Protein AF-A0A6B3F1Z5-F1 (afdb_monomer)

Foldseek 3Di:
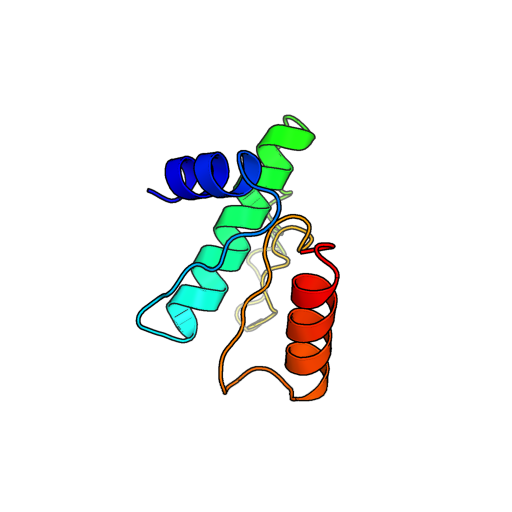DLVVVLVVLVVDLHDDDDDDDQVVLVVSQLSSLQVVCCVVPVDGDPQPCPDPPPPPDPDPRPGHDSQRDDGDDPVDDPVSNVVVVVCRVVSVD

Mean predicted aligned error: 7.27 Å

Secondary structure (DSSP, 8-state):
-HHHHHHHHHTSS------S-HHHHHHHHHHHHHHHHHHHHSS--------TT-TT--PPP-PPPSSS----STTS-HHHHHHHHHHHHHT--

Sequence (93 aa):
VEERITDLVQAHRSTIVFVNSRRLAERLCNRLNEIAYERATGEPLPEDHGPAQLMGGSGPAKGAPPVLARAHHGSVSKEQRAQVEEDLKAGRL

Solvent-accessible surface area (backbone atoms only — not comparable to full-atom values): 5906 Å² total; per-residue (Å²): 113,63,69,62,50,45,53,54,42,72,74,42,81,57,75,87,83,88,68,97,43,68,71,53,35,50,52,48,26,40,51,44,9,38,54,50,46,26,70,74,70,75,43,74,76,78,76,85,72,66,69,97,79,62,92,79,70,88,63,81,78,82,58,49,68,72,80,74,40,78,67,83,54,93,91,53,55,70,68,60,47,50,50,53,55,49,33,43,73,72,54,79,59

Structure (mmCIF, N/CA/C/O backbone):
data_AF-A0A6B3F1Z5-F1
#
_entry.id   AF-A0A6B3F1Z5-F1
#
loop_
_atom_site.group_PDB
_atom_site.id
_atom_site.type_symbol
_atom_site.label_atom_id
_atom_site.label_alt_id
_atom_site.label_comp_id
_atom_site.label_asym_id
_atom_site.label_entity_id
_atom_site.label_seq_id
_atom_site.pdbx_PDB_ins_code
_atom_site.Cartn_x
_atom_site.Cartn_y
_atom_site.Cartn_z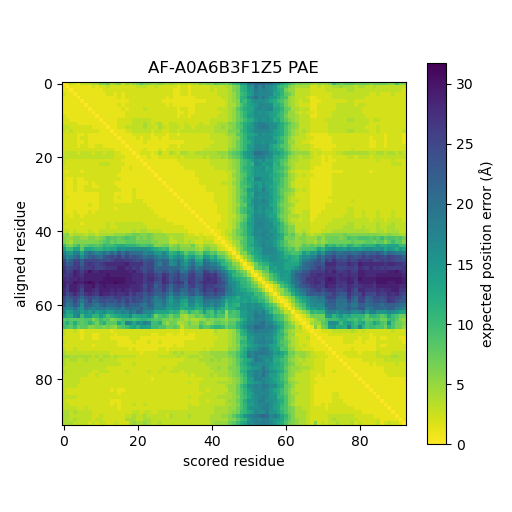
_atom_site.occupancy
_atom_site.B_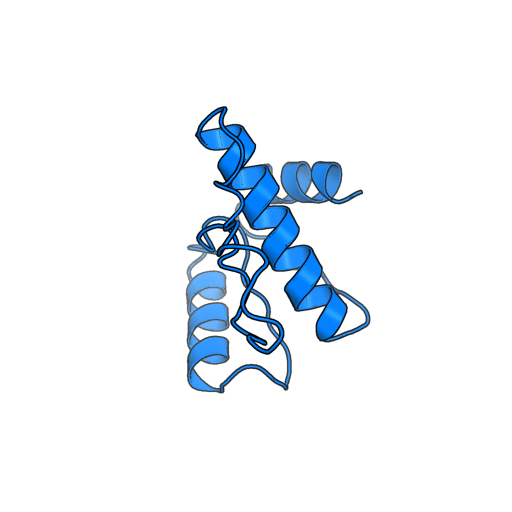iso_or_equiv
_atom_site.auth_seq_id
_atom_site.auth_comp_id
_atom_site.auth_asym_id
_atom_site.auth_atom_id
_atom_site.pdbx_PDB_model_num
ATOM 1 N N . VAL A 1 1 ? -1.866 14.448 5.359 1.00 90.31 1 VAL A N 1
ATOM 2 C CA . VAL A 1 1 ? -2.595 14.090 4.106 1.00 90.31 1 VAL A CA 1
ATOM 3 C C . VAL A 1 1 ? -2.8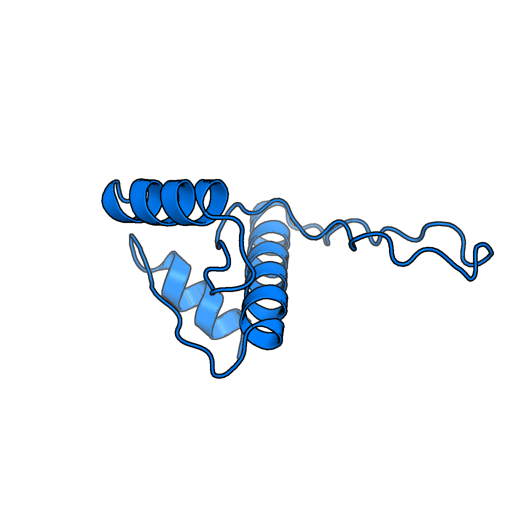65 12.592 4.068 1.00 90.31 1 VAL A C 1
ATOM 5 O O . VAL A 1 1 ? -3.950 12.172 3.697 1.00 90.31 1 VAL A O 1
ATOM 8 N N . GLU A 1 2 ? -1.890 11.810 4.507 1.00 95.12 2 GLU A N 1
ATOM 9 C CA . GLU A 1 2 ? -1.871 10.360 4.640 1.00 95.12 2 GLU A CA 1
ATOM 10 C C . GLU A 1 2 ? -3.071 9.827 5.424 1.00 95.12 2 GLU A C 1
ATOM 12 O O . GLU A 1 2 ? -3.745 8.949 4.912 1.00 95.12 2 GLU A O 1
ATOM 17 N N . GLU A 1 3 ? -3.426 10.414 6.574 1.00 95.75 3 GLU A N 1
ATOM 18 C CA . GLU A 1 3 ? -4.624 9.997 7.327 1.00 95.75 3 GLU A CA 1
ATOM 19 C C . GLU A 1 3 ? -5.910 10.097 6.506 1.00 95.75 3 GLU A C 1
ATOM 21 O O . GLU A 1 3 ? -6.700 9.159 6.470 1.00 95.75 3 GLU A O 1
ATOM 26 N N . ARG A 1 4 ? -6.086 11.200 5.769 1.00 97.50 4 ARG A N 1
ATOM 27 C CA . ARG A 1 4 ? -7.246 11.377 4.894 1.00 97.50 4 ARG A CA 1
ATOM 28 C C . ARG A 1 4 ? -7.251 10.363 3.750 1.00 97.50 4 ARG A C 1
ATOM 30 O O . ARG A 1 4 ? -8.320 9.924 3.339 1.00 97.50 4 ARG A O 1
ATOM 37 N N . ILE A 1 5 ? -6.078 10.002 3.223 1.00 97.31 5 ILE A N 1
ATOM 38 C CA . ILE A 1 5 ? -5.954 8.936 2.222 1.00 97.31 5 ILE A CA 1
ATOM 39 C C . ILE A 1 5 ? -6.344 7.595 2.850 1.00 97.31 5 ILE A C 1
ATOM 41 O O . ILE A 1 5 ? -7.144 6.886 2.252 1.00 97.31 5 ILE A O 1
ATOM 45 N N . THR A 1 6 ? -5.859 7.273 4.053 1.00 97.25 6 THR A N 1
ATOM 46 C CA . THR A 1 6 ? -6.236 6.055 4.785 1.00 97.25 6 THR A CA 1
ATOM 47 C C . THR A 1 6 ? -7.749 5.970 4.977 1.00 97.25 6 THR A C 1
ATOM 49 O O . THR A 1 6 ? -8.334 4.936 4.668 1.00 97.25 6 THR A O 1
ATOM 52 N N . ASP A 1 7 ? -8.397 7.062 5.396 1.00 97.31 7 ASP A N 1
ATOM 53 C CA . ASP A 1 7 ? -9.856 7.112 5.558 1.00 97.31 7 ASP A CA 1
ATOM 54 C C . ASP A 1 7 ? -10.582 6.812 4.241 1.00 97.31 7 ASP A C 1
ATOM 56 O O . ASP A 1 7 ? -11.533 6.033 4.205 1.00 97.31 7 ASP A O 1
ATOM 60 N N . LEU A 1 8 ? -10.131 7.425 3.140 1.00 97.88 8 LEU A N 1
ATOM 61 C CA . LEU A 1 8 ? -10.719 7.208 1.820 1.00 97.88 8 LEU A CA 1
ATOM 62 C C . LEU A 1 8 ? -10.514 5.770 1.344 1.00 97.88 8 LEU A C 1
ATOM 64 O O . LEU A 1 8 ? -11.451 5.189 0.810 1.00 97.88 8 LEU A O 1
ATOM 68 N N . VAL A 1 9 ? -9.333 5.186 1.554 1.00 96.81 9 VAL A N 1
ATOM 69 C CA . VAL A 1 9 ? -9.063 3.786 1.201 1.00 96.81 9 VAL A CA 1
ATOM 70 C C . VAL A 1 9 ? -9.988 2.858 1.991 1.00 96.81 9 VAL A C 1
ATOM 72 O O . VAL A 1 9 ? -10.642 2.019 1.386 1.00 96.81 9 VAL A O 1
ATOM 75 N N . GLN A 1 10 ? -10.115 3.051 3.308 1.00 95.69 10 GLN A N 1
ATOM 76 C CA . GLN A 1 10 ? -10.961 2.221 4.179 1.00 95.69 10 GLN A CA 1
ATOM 77 C C . GLN A 1 10 ? -12.464 2.355 3.886 1.00 95.69 10 GLN A C 1
ATOM 79 O O . GLN A 1 10 ? -13.231 1.435 4.162 1.00 95.69 10 GLN A O 1
ATOM 84 N N . ALA A 1 11 ? -12.897 3.481 3.315 1.00 97.38 11 ALA A N 1
ATOM 85 C CA . ALA A 1 11 ? -14.285 3.699 2.912 1.00 97.38 11 ALA A CA 1
ATOM 86 C C . ALA A 1 11 ? -14.670 2.998 1.592 1.00 97.38 11 ALA A C 1
ATOM 88 O O . ALA A 1 11 ? -15.849 2.980 1.236 1.00 97.38 11 ALA A O 1
ATOM 89 N N . HIS A 1 12 ? -13.707 2.435 0.856 1.00 96.62 12 HIS A N 1
ATOM 90 C CA . HIS A 1 12 ? -13.935 1.783 -0.434 1.00 96.62 12 HIS A CA 1
ATOM 91 C C . HIS A 1 12 ? -13.406 0.346 -0.429 1.00 96.62 12 HIS A C 1
ATOM 93 O O . HIS A 1 12 ? -12.541 -0.020 0.356 1.00 96.62 12 HIS A O 1
ATOM 99 N N . ARG A 1 13 ? -13.921 -0.488 -1.340 1.00 94.31 13 ARG A N 1
ATOM 100 C CA . ARG A 1 13 ? -13.482 -1.889 -1.465 1.00 94.31 13 ARG A CA 1
ATOM 101 C C . ARG A 1 13 ? -12.022 -2.011 -1.917 1.00 94.31 13 ARG A C 1
ATOM 103 O O . ARG A 1 13 ? -11.305 -2.847 -1.391 1.00 94.31 13 ARG A O 1
ATOM 110 N N . SER A 1 14 ? -11.636 -1.209 -2.906 1.00 95.62 14 SER A N 1
ATOM 111 C CA . SER A 1 14 ? -10.291 -1.161 -3.485 1.00 95.62 14 SER A CA 1
ATOM 112 C C . SER A 1 14 ? -10.025 0.267 -3.960 1.00 95.62 14 SER A C 1
ATOM 114 O O . SER A 1 14 ? -10.936 0.926 -4.468 1.00 95.62 14 SER A O 1
ATOM 116 N N . THR A 1 15 ? -8.790 0.750 -3.818 1.00 97.00 15 THR A N 1
ATOM 117 C CA . THR A 1 15 ? -8.399 2.122 -4.188 1.00 97.00 15 THR A CA 1
ATOM 118 C C . THR A 1 15 ? -7.023 2.128 -4.853 1.00 97.00 15 THR A C 1
ATOM 120 O O . THR A 1 15 ? -6.085 1.525 -4.342 1.00 97.00 15 THR A O 1
ATOM 123 N N . ILE A 1 16 ? -6.871 2.850 -5.970 1.00 97.44 16 ILE A N 1
ATOM 124 C CA . ILE A 1 16 ? -5.574 3.057 -6.636 1.00 97.44 16 ILE A CA 1
ATOM 125 C C . ILE A 1 16 ? -5.097 4.481 -6.349 1.00 97.44 16 ILE A C 1
ATOM 127 O O . ILE A 1 16 ? -5.735 5.449 -6.760 1.00 97.44 16 ILE A O 1
ATOM 131 N N . VAL A 1 17 ? -3.955 4.612 -5.671 1.00 97.56 17 VAL A N 1
ATOM 132 C CA . VAL A 1 17 ? -3.333 5.909 -5.371 1.00 97.56 17 VAL A CA 1
ATOM 133 C C . VAL A 1 17 ? -2.154 6.138 -6.314 1.00 97.56 17 VAL A C 1
ATOM 135 O O . VAL A 1 17 ? -1.140 5.446 -6.236 1.00 97.56 17 VAL A O 1
ATOM 138 N N . PHE A 1 18 ? -2.267 7.127 -7.202 1.00 98.12 18 PHE A N 1
ATOM 139 C CA . PHE A 1 18 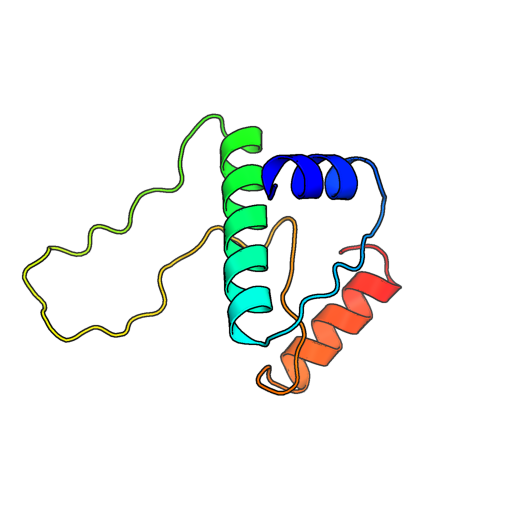? -1.172 7.515 -8.091 1.00 98.12 18 PHE A CA 1
ATOM 140 C C . PHE A 1 18 ? -0.210 8.487 -7.404 1.00 98.12 18 PHE A C 1
ATOM 142 O O . PHE A 1 18 ? -0.622 9.449 -6.759 1.00 98.12 18 PHE A O 1
ATOM 149 N N . VAL A 1 19 ? 1.090 8.259 -7.591 1.00 97.38 19 VAL A N 1
ATOM 150 C CA . VAL A 1 19 ? 2.173 9.092 -7.055 1.00 97.38 19 VAL A CA 1
ATOM 151 C C . VAL A 1 19 ? 3.212 9.387 -8.135 1.00 97.38 19 VAL A C 1
ATOM 153 O O . VAL A 1 19 ? 3.336 8.659 -9.117 1.00 97.38 19 VAL A O 1
ATOM 156 N N . ASN A 1 20 ? 3.990 10.453 -7.954 1.00 97.00 20 ASN A N 1
ATOM 157 C CA . ASN A 1 20 ? 4.923 10.955 -8.969 1.00 97.00 20 ASN A CA 1
ATOM 158 C C . ASN A 1 20 ? 6.292 10.249 -9.000 1.00 97.00 20 ASN A C 1
ATOM 160 O O . ASN A 1 20 ? 7.115 10.546 -9.865 1.00 97.00 20 ASN A O 1
ATOM 164 N N . SER A 1 21 ? 6.588 9.361 -8.048 1.00 97.19 21 SER A N 1
ATOM 165 C CA . SER A 1 21 ? 7.890 8.698 -7.972 1.00 97.19 21 SER A CA 1
ATOM 166 C C . SER A 1 21 ? 7.825 7.351 -7.262 1.00 97.19 21 SER A C 1
ATOM 168 O O . SER A 1 21 ? 6.982 7.116 -6.398 1.00 97.19 21 SER A O 1
ATOM 170 N N . ARG A 1 22 ? 8.790 6.482 -7.588 1.00 97.06 22 ARG A N 1
ATOM 171 C CA . ARG A 1 22 ? 8.933 5.149 -6.978 1.00 97.06 22 ARG A CA 1
ATOM 172 C C . ARG A 1 22 ? 9.161 5.247 -5.467 1.00 97.06 22 ARG A C 1
ATOM 174 O O . ARG A 1 22 ? 8.486 4.590 -4.691 1.00 97.06 22 ARG A O 1
ATOM 181 N N . ARG A 1 23 ? 10.046 6.160 -5.047 1.00 94.88 23 ARG A N 1
ATOM 182 C CA . ARG A 1 23 ? 10.343 6.413 -3.626 1.00 94.88 23 ARG A CA 1
ATOM 183 C C . ARG A 1 23 ? 9.118 6.897 -2.850 1.00 94.88 23 ARG A C 1
ATOM 185 O O . ARG A 1 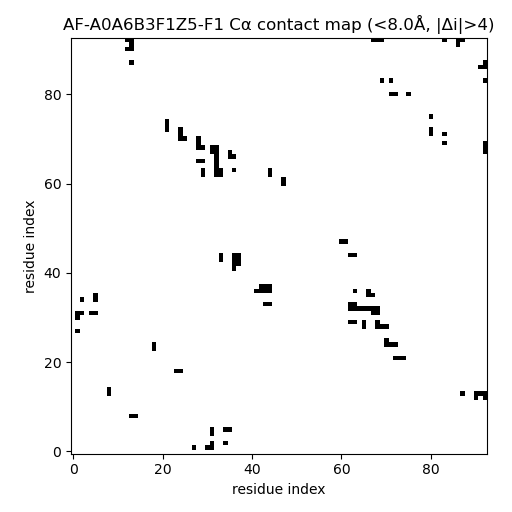23 ? 8.977 6.548 -1.683 1.00 94.88 23 ARG A O 1
ATOM 192 N N . LEU A 1 24 ? 8.259 7.711 -3.471 1.00 95.75 24 LEU A N 1
ATOM 193 C CA . LEU A 1 24 ? 7.024 8.158 -2.832 1.00 95.75 24 LEU A CA 1
ATOM 194 C C . LEU A 1 24 ? 6.007 7.018 -2.711 1.00 95.75 24 LEU A C 1
ATOM 196 O O . LEU A 1 24 ? 5.332 6.956 -1.693 1.00 95.75 24 LEU A O 1
ATOM 200 N N . ALA A 1 25 ? 5.936 6.108 -3.689 1.00 96.31 25 ALA A N 1
ATOM 201 C CA . ALA A 1 25 ? 5.050 4.943 -3.618 1.00 96.31 25 ALA A CA 1
ATOM 202 C C . ALA A 1 25 ? 5.381 4.062 -2.410 1.00 96.31 25 ALA A C 1
ATOM 204 O O . ALA A 1 25 ? 4.495 3.761 -1.621 1.00 96.31 25 ALA A O 1
ATOM 205 N N . GLU A 1 26 ? 6.659 3.728 -2.229 1.00 94.75 26 GLU A N 1
ATOM 206 C CA . GLU A 1 26 ? 7.132 2.926 -1.093 1.00 94.75 26 GLU A CA 1
ATOM 207 C C . GLU A 1 26 ? 6.871 3.634 0.243 1.00 94.75 26 GLU A C 1
ATOM 209 O O . GLU A 1 26 ? 6.266 3.071 1.152 1.00 94.75 26 GLU A O 1
ATOM 214 N N . ARG A 1 27 ? 7.257 4.915 0.352 1.00 94.75 27 ARG A N 1
ATOM 215 C CA . ARG A 1 27 ? 7.047 5.701 1.577 1.00 94.75 27 ARG A CA 1
ATOM 216 C C . ARG A 1 27 ? 5.573 5.836 1.948 1.00 94.75 27 ARG A C 1
ATOM 218 O O . ARG A 1 27 ? 5.232 5.669 3.113 1.00 94.75 27 ARG A O 1
ATOM 225 N N . LEU A 1 28 ? 4.720 6.172 0.981 1.00 95.56 28 LEU A N 1
ATOM 226 C CA . LEU A 1 28 ? 3.289 6.324 1.222 1.00 95.56 28 LEU A CA 1
ATOM 227 C C . LEU A 1 28 ? 2.664 4.973 1.571 1.00 95.56 28 LEU A C 1
ATOM 229 O O . LEU A 1 28 ? 1.919 4.904 2.536 1.00 95.56 28 LEU A O 1
ATOM 233 N N . CYS A 1 29 ? 3.010 3.901 0.852 1.00 95.19 29 CYS A N 1
ATOM 234 C CA . CYS A 1 29 ? 2.554 2.544 1.154 1.00 95.19 29 CYS A CA 1
ATOM 235 C C . CYS A 1 29 ? 2.872 2.151 2.603 1.00 95.19 29 CYS A C 1
ATOM 237 O O . CYS A 1 29 ? 1.971 1.749 3.338 1.00 95.19 29 CYS A O 1
ATOM 239 N N . ASN A 1 30 ? 4.122 2.334 3.040 1.00 93.06 30 ASN A N 1
ATOM 240 C CA . ASN A 1 30 ? 4.520 2.051 4.419 1.00 93.06 30 ASN A CA 1
ATOM 241 C C . ASN A 1 30 ? 3.730 2.903 5.413 1.00 93.06 30 ASN A C 1
ATOM 243 O O . ASN A 1 30 ? 3.155 2.357 6.349 1.00 93.06 30 ASN A O 1
ATOM 247 N N . ARG A 1 31 ? 3.600 4.210 5.155 1.00 94.44 31 ARG A N 1
ATOM 248 C CA . ARG A 1 31 ? 2.865 5.114 6.045 1.00 94.44 31 ARG A CA 1
ATOM 249 C C . ARG A 1 31 ? 1.377 4.771 6.160 1.00 94.44 31 ARG A C 1
ATOM 251 O O . ARG A 1 31 ? 0.811 4.875 7.242 1.00 94.44 31 ARG A O 1
ATOM 258 N N . LEU A 1 32 ? 0.731 4.361 5.068 1.00 95.62 32 LEU A N 1
ATOM 259 C CA . LEU A 1 32 ? -0.669 3.926 5.098 1.00 95.62 32 LEU A CA 1
ATOM 260 C C . LEU A 1 32 ? -0.834 2.648 5.928 1.00 95.62 32 LEU A C 1
ATOM 262 O O . LEU A 1 32 ? -1.769 2.559 6.719 1.00 95.62 32 LEU A O 1
ATOM 266 N N . ASN A 1 33 ? 0.085 1.689 5.785 1.00 94.81 33 ASN A N 1
ATOM 267 C CA . ASN A 1 33 ? 0.081 0.463 6.583 1.00 94.81 33 ASN A CA 1
ATOM 268 C C . ASN A 1 33 ? 0.379 0.735 8.068 1.00 94.81 33 ASN A C 1
ATOM 270 O O . ASN A 1 33 ? -0.244 0.112 8.921 1.00 94.81 33 ASN A O 1
ATOM 274 N N . GLU A 1 34 ? 1.262 1.689 8.381 1.00 92.88 34 GLU A N 1
ATOM 275 C CA . GLU A 1 34 ? 1.522 2.153 9.753 1.00 92.88 34 GLU A CA 1
ATOM 276 C C . GLU A 1 34 ? 0.258 2.710 10.408 1.00 92.88 34 GLU A C 1
ATOM 278 O O . GLU A 1 34 ? -0.169 2.213 11.446 1.00 92.88 34 GLU A O 1
ATOM 283 N N . ILE A 1 35 ? -0.396 3.675 9.754 1.00 93.69 35 ILE A N 1
ATOM 284 C CA . ILE A 1 35 ? -1.637 4.280 10.257 1.00 93.69 35 ILE A CA 1
ATOM 285 C C . ILE A 1 35 ? -2.733 3.214 10.409 1.00 93.69 35 ILE A C 1
ATOM 287 O O . ILE A 1 35 ? -3.498 3.234 11.372 1.00 93.69 35 ILE A O 1
ATOM 291 N N . ALA A 1 36 ? -2.834 2.277 9.461 1.00 93.38 36 ALA A N 1
ATOM 292 C CA . ALA A 1 36 ? -3.810 1.193 9.530 1.00 93.38 36 ALA A CA 1
ATOM 293 C C . ALA A 1 36 ? -3.555 0.262 10.721 1.00 93.38 36 ALA A C 1
ATOM 295 O O . ALA A 1 36 ? -4.504 -0.116 11.406 1.00 93.38 36 ALA A O 1
ATOM 296 N N . TYR A 1 37 ? -2.289 -0.080 10.970 1.00 91.88 37 TYR A N 1
ATOM 297 C CA . TYR A 1 37 ? -1.881 -0.886 12.114 1.00 91.88 37 TYR A CA 1
ATOM 298 C C . TYR A 1 37 ? -2.216 -0.176 13.425 1.00 91.88 37 TYR A C 1
ATOM 300 O O . TYR A 1 37 ? -2.953 -0.734 14.230 1.00 91.88 37 TYR A O 1
ATOM 308 N N . GLU A 1 38 ? -1.769 1.072 13.585 1.00 92.50 38 GLU A N 1
ATOM 309 C CA . GLU A 1 38 ? -2.016 1.904 14.771 1.00 92.50 38 GLU A CA 1
ATOM 310 C C . GLU A 1 38 ? -3.503 1.989 15.117 1.00 92.50 38 GLU A C 1
ATOM 312 O O . GLU A 1 38 ? -3.902 1.818 16.267 1.00 92.50 38 GLU A O 1
ATOM 317 N N . ARG A 1 39 ? -4.352 2.199 14.107 1.00 92.94 39 ARG A N 1
ATOM 318 C CA . ARG A 1 39 ? -5.808 2.260 14.290 1.00 92.94 39 ARG A CA 1
ATOM 319 C C . ARG A 1 39 ? -6.421 0.910 14.658 1.00 92.94 39 ARG A C 1
ATOM 321 O O . ARG A 1 39 ? -7.414 0.883 15.378 1.00 92.94 39 ARG A O 1
ATOM 328 N N . ALA A 1 40 ? -5.883 -0.192 14.136 1.00 91.69 40 ALA A N 1
ATOM 329 C CA . ALA A 1 40 ? -6.414 -1.532 14.374 1.00 91.69 40 ALA A CA 1
ATOM 330 C C . ALA A 1 40 ? -6.007 -2.099 15.742 1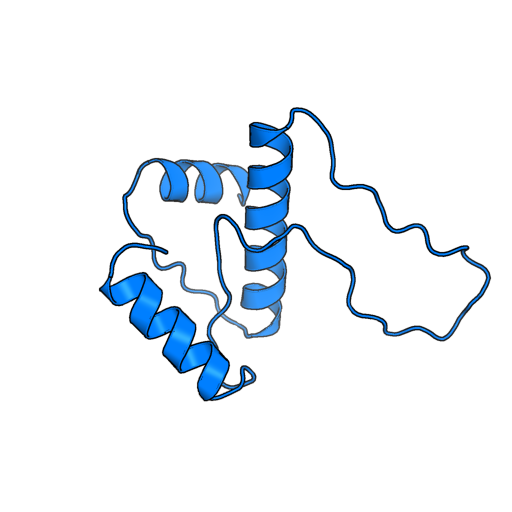.00 91.69 40 ALA A C 1
ATOM 332 O O . ALA A 1 40 ? -6.782 -2.835 16.349 1.00 91.69 40 ALA A O 1
ATOM 333 N N . THR A 1 41 ? -4.803 -1.778 16.218 1.00 90.62 41 THR A N 1
ATOM 334 C CA . THR A 1 41 ? -4.245 -2.310 17.471 1.00 90.62 41 THR A CA 1
ATOM 335 C C . THR A 1 41 ? -4.369 -1.338 18.641 1.00 90.62 41 THR A C 1
ATOM 337 O O . THR A 1 41 ? -4.339 -1.777 19.787 1.00 90.62 41 THR A O 1
ATOM 340 N N . GLY A 1 42 ? -4.511 -0.036 18.369 1.00 92.19 42 GLY A N 1
ATOM 341 C CA . GLY A 1 42 ? -4.392 1.021 19.373 1.00 92.19 42 GLY A CA 1
ATOM 342 C C . GLY A 1 42 ? -2.949 1.288 19.816 1.00 92.19 42 GLY A C 1
ATOM 343 O O . GLY A 1 42 ? -2.739 2.112 20.700 1.00 92.19 42 GLY A O 1
ATOM 344 N N . GLU A 1 43 ? -1.968 0.616 19.207 1.00 86.75 43 GLU A N 1
ATOM 345 C CA . GLU A 1 43 ? -0.555 0.665 19.580 1.00 86.75 43 GLU A CA 1
ATOM 346 C C . GLU A 1 43 ? 0.299 1.102 18.378 1.00 86.75 43 GLU A C 1
ATOM 348 O O . GLU A 1 43 ? 0.070 0.620 17.260 1.00 86.75 43 GLU A O 1
ATOM 353 N N . PRO A 1 44 ? 1.315 1.964 18.576 1.00 82.75 44 PRO A N 1
ATOM 354 C CA . PRO A 1 44 ? 2.292 2.259 17.536 1.00 82.75 44 PRO A CA 1
ATOM 355 C C . PRO A 1 44 ? 3.017 0.993 17.087 1.00 82.75 44 PRO A C 1
ATOM 357 O O . PRO A 1 44 ? 3.142 0.012 17.830 1.00 82.75 44 PRO A O 1
ATOM 360 N N . LEU A 1 45 ? 3.532 1.009 15.856 1.00 79.06 45 LEU A N 1
ATOM 361 C CA . LEU A 1 45 ? 4.490 -0.019 15.468 1.00 79.06 45 LEU A CA 1
ATOM 362 C C . LEU A 1 45 ? 5.681 0.027 16.417 1.00 79.06 45 LEU A C 1
ATOM 364 O O . LEU A 1 45 ? 6.156 1.122 16.723 1.00 79.06 45 LEU A O 1
ATOM 368 N N . PRO A 1 46 ? 6.181 -1.137 16.867 1.00 69.88 46 PRO A N 1
ATOM 369 C CA . PRO A 1 46 ? 7.432 -1.180 17.595 1.00 69.88 46 PRO A CA 1
ATOM 370 C C . PRO A 1 46 ? 8.490 -0.493 16.737 1.00 69.88 46 PRO A C 1
ATOM 372 O O . PRO A 1 46 ? 8.795 -0.965 15.638 1.00 69.88 46 PRO A O 1
ATOM 375 N N . GLU A 1 47 ? 9.020 0.636 17.205 1.00 62.97 47 GLU A N 1
ATOM 376 C CA . GLU A 1 47 ? 10.187 1.222 16.568 1.00 62.97 47 GLU A CA 1
ATOM 377 C C . GLU A 1 47 ? 11.290 0.166 16.670 1.00 62.97 47 GLU A C 1
ATOM 379 O O . GLU A 1 47 ? 11.675 -0.235 17.772 1.00 62.97 47 GLU A O 1
ATOM 384 N N . ASP A 1 48 ? 11.758 -0.353 15.529 1.00 54.69 48 ASP A N 1
ATOM 385 C CA . ASP A 1 48 ? 12.916 -1.245 15.500 1.00 54.69 48 ASP A CA 1
ATOM 386 C C . ASP A 1 48 ? 14.148 -0.377 15.789 1.00 54.69 48 ASP A C 1
ATOM 388 O O . ASP A 1 48 ? 14.927 -0.014 14.906 1.00 54.69 48 ASP A O 1
ATOM 392 N N . HIS A 1 49 ? 14.297 0.023 17.053 1.00 45.62 49 HIS A N 1
ATOM 393 C CA . HIS A 1 49 ? 15.543 0.507 17.609 1.00 45.62 49 HIS A CA 1
ATOM 394 C C . HIS A 1 49 ? 16.480 -0.695 17.724 1.00 45.62 49 HIS A C 1
ATOM 396 O O . HIS A 1 49 ? 16.833 -1.143 18.817 1.00 45.62 49 HIS A O 1
ATOM 402 N N . GLY A 1 50 ? 16.920 -1.224 16.580 1.00 46.66 50 GLY A N 1
ATOM 403 C CA . GLY A 1 50 ? 18.197 -1.916 16.551 1.00 46.66 50 GLY A CA 1
ATOM 404 C C . GLY A 1 50 ? 19.212 -0.996 17.242 1.00 46.66 50 GLY A C 1
ATOM 405 O O . GLY A 1 50 ? 19.193 0.212 16.978 1.00 46.66 50 GLY A O 1
ATOM 406 N N . PRO A 1 51 ? 20.030 -1.502 18.185 1.00 39.53 51 PRO A N 1
ATOM 407 C CA . PRO A 1 51 ? 20.879 -0.652 19.004 1.00 39.53 51 PRO A CA 1
ATOM 408 C C . PRO A 1 51 ? 21.677 0.280 18.097 1.00 39.53 51 PRO A C 1
ATOM 410 O O . PRO A 1 51 ? 22.280 -0.165 17.117 1.00 39.53 51 PRO A O 1
ATOM 413 N N . ALA A 1 52 ? 21.673 1.572 18.431 1.00 50.06 52 ALA A N 1
ATOM 414 C CA . ALA A 1 52 ? 22.276 2.672 17.675 1.00 50.06 52 ALA A CA 1
ATOM 415 C C . ALA A 1 52 ? 23.815 2.572 17.498 1.00 50.06 52 ALA A C 1
ATOM 417 O O . ALA A 1 52 ? 24.486 3.562 17.227 1.00 50.06 52 ALA A O 1
ATOM 418 N N . GLN A 1 53 ? 24.395 1.383 17.663 1.00 44.72 53 GLN A N 1
ATOM 419 C CA . GLN A 1 53 ? 25.824 1.084 17.649 1.00 44.72 53 GLN A CA 1
ATOM 420 C C . GLN A 1 53 ? 26.308 0.344 16.398 1.00 44.72 53 GLN A C 1
ATOM 422 O O . GLN A 1 53 ? 27.510 0.138 16.260 1.00 44.72 53 GLN A O 1
ATOM 427 N N . LEU A 1 54 ? 25.434 0.005 15.445 1.00 47.12 54 LEU A N 1
ATOM 428 C CA . LEU A 1 54 ? 25.849 -0.557 14.155 1.00 47.12 54 LEU A CA 1
ATOM 429 C C . LEU A 1 54 ? 25.615 0.455 13.025 1.00 47.12 54 LEU A C 1
ATOM 431 O O . LEU A 1 54 ? 24.702 0.327 12.210 1.00 47.12 54 LEU A O 1
ATOM 435 N N . MET A 1 55 ? 26.478 1.475 12.984 1.00 46.62 55 MET A N 1
ATOM 436 C CA . MET A 1 55 ? 26.665 2.356 11.826 1.00 46.62 55 MET A CA 1
ATOM 437 C C . MET A 1 55 ? 27.070 1.510 10.607 1.00 46.62 55 MET A C 1
ATOM 439 O O . MET A 1 55 ? 28.247 1.226 10.404 1.00 46.62 55 MET A O 1
ATOM 443 N N . GLY A 1 56 ? 26.091 1.071 9.813 1.00 46.34 56 GLY A N 1
ATOM 444 C CA . GLY A 1 56 ? 26.341 0.318 8.578 1.00 46.34 56 GLY A CA 1
ATOM 445 C C . GLY A 1 56 ? 25.162 -0.485 8.021 1.00 46.34 56 GLY A C 1
ATOM 446 O O . GLY A 1 56 ? 25.207 -0.903 6.867 1.00 46.34 56 GLY A O 1
ATOM 447 N N . GLY A 1 57 ? 24.090 -0.690 8.787 1.00 40.88 57 GLY A N 1
ATOM 448 C CA . GLY A 1 57 ? 22.936 -1.457 8.319 1.00 40.88 57 GLY A CA 1
ATOM 449 C C . GLY A 1 57 ? 21.950 -0.618 7.509 1.00 40.88 57 GLY A C 1
ATOM 450 O O . GLY A 1 57 ? 21.038 -0.033 8.076 1.00 40.88 57 GLY A O 1
ATOM 451 N N . SER A 1 58 ? 22.044 -0.638 6.178 1.00 41.91 58 SER A N 1
ATOM 452 C CA . SER A 1 58 ? 20.914 -0.310 5.285 1.00 41.91 58 SER A CA 1
ATOM 453 C C . SER A 1 58 ? 19.912 -1.477 5.244 1.00 41.91 58 SER A C 1
ATOM 455 O O . SER A 1 58 ? 19.496 -1.943 4.185 1.00 41.91 58 SER A O 1
ATOM 457 N N . GLY A 1 59 ? 19.564 -1.998 6.424 1.00 46.22 59 GLY A N 1
ATOM 458 C CA . GLY A 1 59 ? 18.512 -2.992 6.564 1.00 46.22 59 GLY A CA 1
ATOM 459 C C . GLY A 1 59 ? 17.170 -2.336 6.239 1.00 46.22 59 GLY A C 1
ATOM 460 O O . GLY A 1 59 ? 16.966 -1.178 6.611 1.00 46.22 59 GLY A O 1
ATOM 461 N N . PRO A 1 60 ? 16.259 -3.016 5.522 1.00 47.25 60 PRO A N 1
ATOM 462 C CA . PRO A 1 60 ? 14.929 -2.474 5.302 1.00 47.25 60 PRO A CA 1
ATOM 463 C C . PRO A 1 60 ? 14.295 -2.224 6.669 1.00 47.25 60 PRO A C 1
ATOM 465 O O . PRO A 1 60 ? 14.228 -3.138 7.493 1.00 47.25 60 PRO A O 1
ATOM 468 N N . ALA A 1 61 ? 13.859 -0.986 6.915 1.00 52.56 61 ALA A N 1
ATOM 469 C CA . ALA A 1 61 ? 12.999 -0.693 8.050 1.00 52.56 61 ALA A CA 1
ATOM 470 C C . ALA A 1 61 ? 11.843 -1.697 8.004 1.00 52.56 61 ALA A C 1
ATOM 472 O O . ALA A 1 61 ? 11.178 -1.824 6.969 1.00 52.56 61 ALA A O 1
ATOM 473 N N . LYS A 1 62 ? 11.646 -2.456 9.084 1.00 59.38 62 LYS A N 1
ATOM 474 C CA . LYS A 1 62 ? 10.489 -3.339 9.211 1.00 59.38 62 LYS A CA 1
ATOM 475 C C . LYS A 1 62 ? 9.259 -2.450 9.388 1.00 59.38 62 LYS A C 1
ATOM 477 O O . LYS A 1 62 ? 8.867 -2.142 10.505 1.00 59.38 62 LYS A O 1
ATOM 482 N N . GLY A 1 63 ? 8.713 -1.966 8.274 1.00 62.97 63 GLY A N 1
ATOM 483 C CA . GLY A 1 63 ? 7.431 -1.267 8.255 1.00 62.97 63 GLY A CA 1
ATOM 484 C C . GLY A 1 63 ? 6.306 -2.196 8.705 1.00 62.97 63 GLY A C 1
ATOM 485 O O . GLY A 1 63 ? 6.504 -3.411 8.827 1.00 62.97 63 GLY A O 1
ATOM 486 N N . ALA A 1 64 ? 5.117 -1.634 8.935 1.00 70.62 64 ALA A N 1
ATOM 487 C CA . ALA A 1 64 ? 3.956 -2.453 9.263 1.00 70.62 64 ALA A CA 1
ATOM 488 C C . ALA A 1 64 ? 3.749 -3.561 8.223 1.00 70.62 64 ALA A C 1
ATOM 490 O O . ALA A 1 64 ? 4.053 -3.355 7.039 1.00 70.62 64 ALA A O 1
ATOM 491 N N . PRO A 1 65 ? 3.188 -4.715 8.627 1.00 75.62 65 PRO A N 1
ATOM 492 C CA . PRO A 1 65 ? 2.737 -5.703 7.664 1.00 75.62 65 PRO A CA 1
ATOM 493 C C . PRO A 1 65 ? 1.864 -5.017 6.597 1.00 75.62 65 PRO A C 1
ATOM 495 O O . PRO A 1 65 ? 1.083 -4.123 6.941 1.00 75.62 65 PRO A O 1
ATOM 498 N N . PRO A 1 66 ? 1.989 -5.380 5.308 1.00 72.69 66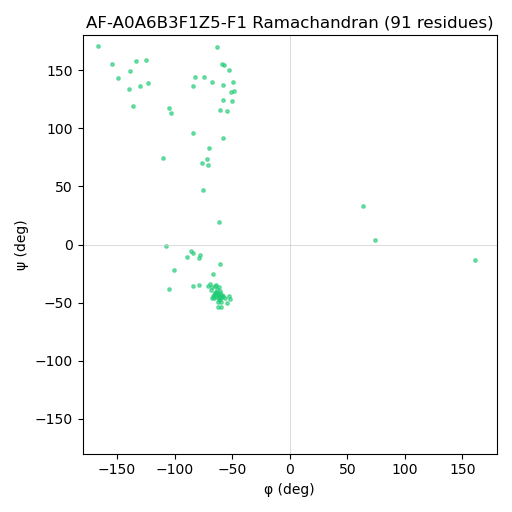 PRO A N 1
ATOM 499 C CA . PRO A 1 66 ? 1.255 -4.723 4.233 1.00 72.69 66 PRO A CA 1
ATOM 500 C C . PRO A 1 66 ? -0.208 -5.184 4.222 1.00 72.69 66 PRO A C 1
ATOM 502 O O . PRO A 1 66 ? -0.623 -5.947 3.354 1.00 72.69 66 PRO A O 1
ATOM 505 N N . VAL A 1 67 ? -0.965 -4.767 5.238 1.00 77.50 67 VAL A N 1
ATOM 506 C CA . VAL A 1 67 ? -2.359 -5.171 5.465 1.00 77.50 67 VAL A CA 1
ATOM 507 C C . VAL A 1 67 ? -3.321 -4.318 4.642 1.00 77.50 67 VAL A C 1
ATOM 509 O O . VAL A 1 67 ? -4.326 -4.837 4.171 1.00 77.50 67 VAL A O 1
ATOM 512 N N . LEU A 1 68 ? -3.024 -3.025 4.461 1.00 94.38 68 LEU A N 1
ATOM 513 C CA . LEU A 1 68 ? -3.924 -2.077 3.799 1.00 94.38 68 LEU A CA 1
ATOM 514 C C . LEU A 1 68 ? -3.487 -1.725 2.371 1.00 94.38 68 LEU A C 1
ATOM 516 O O . LEU A 1 68 ? -4.329 -1.545 1.501 1.00 94.38 68 LEU A O 1
ATOM 520 N N . ALA A 1 69 ? -2.185 -1.578 2.125 1.00 96.44 69 ALA A N 1
ATOM 521 C CA . ALA A 1 69 ? -1.665 -1.072 0.858 1.00 96.44 69 ALA A CA 1
ATOM 522 C C . ALA A 1 69 ? -0.425 -1.842 0.391 1.00 96.44 69 ALA A C 1
ATOM 524 O O . ALA A 1 69 ? 0.389 -2.299 1.199 1.00 96.44 69 ALA A O 1
ATOM 525 N N . ARG A 1 70 ? -0.247 -1.932 -0.935 1.00 96.69 70 ARG A N 1
ATOM 526 C CA . ARG A 1 70 ? 0.960 -2.473 -1.580 1.00 96.69 70 ARG A CA 1
ATOM 527 C C . ARG A 1 70 ? 1.474 -1.518 -2.657 1.00 96.69 70 ARG A C 1
ATOM 529 O O . ARG A 1 70 ? 0.695 -1.009 -3.460 1.00 96.69 70 ARG A O 1
ATOM 536 N N . ALA A 1 71 ? 2.787 -1.299 -2.696 1.00 96.56 71 ALA A N 1
ATOM 537 C CA . ALA A 1 71 ? 3.425 -0.474 -3.717 1.00 96.56 71 ALA A CA 1
ATOM 538 C C . ALA A 1 71 ? 3.496 -1.200 -5.075 1.00 96.56 71 ALA A C 1
ATOM 540 O O . ALA A 1 71 ? 3.738 -2.407 -5.146 1.00 96.56 71 ALA A O 1
ATOM 541 N N . HIS A 1 72 ? 3.331 -0.445 -6.166 1.00 97.81 72 HIS A N 1
ATOM 542 C CA . HIS A 1 72 ? 3.462 -0.933 -7.542 1.00 97.81 72 HIS A CA 1
ATOM 543 C C . HIS A 1 72 ? 4.260 0.064 -8.384 1.00 97.81 72 HIS A C 1
ATOM 545 O O . HIS A 1 72 ? 3.875 1.224 -8.525 1.00 97.81 72 HIS A O 1
ATOM 551 N N . HIS A 1 73 ? 5.404 -0.373 -8.919 1.00 97.94 73 HIS A N 1
ATOM 552 C CA . HIS A 1 73 ? 6.214 0.405 -9.859 1.00 97.94 73 HIS A CA 1
ATOM 553 C C . HIS A 1 73 ? 7.275 -0.455 -10.553 1.00 97.94 73 HIS A C 1
ATOM 555 O O . HIS A 1 73 ? 7.575 -1.565 -10.122 1.00 97.94 73 HIS A O 1
ATOM 561 N N . GLY A 1 74 ? 7.944 0.098 -11.570 1.00 96.81 74 GLY A N 1
ATOM 562 C CA . GLY A 1 74 ? 8.938 -0.623 -12.378 1.00 96.81 74 GLY A CA 1
ATOM 563 C C . GLY A 1 74 ? 10.169 -1.176 -11.642 1.00 96.81 74 GLY A C 1
ATOM 564 O O . GLY A 1 74 ? 10.837 -2.039 -12.191 1.00 96.81 74 GLY A O 1
ATOM 565 N N . SER A 1 75 ? 10.479 -0.717 -10.423 1.00 94.94 75 SER A N 1
ATOM 566 C CA . SER A 1 75 ? 11.543 -1.311 -9.587 1.00 94.94 75 SER A CA 1
ATOM 567 C C . SER A 1 75 ? 11.088 -2.512 -8.738 1.00 94.94 75 SER A C 1
ATOM 569 O O . SER A 1 75 ? 11.928 -3.115 -8.082 1.00 94.94 75 SER A O 1
ATOM 571 N N . VAL A 1 76 ? 9.791 -2.850 -8.722 1.00 94.56 76 VAL A N 1
ATOM 572 C CA . VAL A 1 76 ? 9.264 -4.043 -8.034 1.00 94.56 76 VAL A CA 1
ATOM 573 C C . VAL A 1 76 ? 9.444 -5.263 -8.945 1.00 94.56 76 VAL A C 1
ATOM 575 O O . VAL A 1 76 ? 9.290 -5.144 -10.167 1.00 94.56 76 VAL A O 1
ATOM 578 N N . SER A 1 77 ? 9.742 -6.435 -8.367 1.00 96.25 77 SER A N 1
ATOM 579 C CA . SER A 1 77 ? 9.878 -7.680 -9.134 1.00 96.25 77 SER A CA 1
ATOM 580 C C . SER A 1 77 ? 8.610 -7.998 -9.930 1.00 96.25 77 SER A C 1
ATOM 582 O O . SER A 1 77 ? 7.499 -7.574 -9.591 1.00 96.25 77 SER A O 1
ATOM 584 N N . LYS A 1 78 ? 8.764 -8.743 -11.027 1.00 97.50 78 LYS A N 1
ATOM 585 C CA . LYS A 1 78 ? 7.635 -9.117 -11.884 1.00 97.50 78 LYS A CA 1
ATOM 586 C C . LYS A 1 78 ? 6.611 -9.939 -11.102 1.00 97.50 78 LYS A C 1
ATOM 588 O O . LYS A 1 78 ? 5.416 -9.697 -11.227 1.00 97.50 78 LYS A O 1
ATOM 593 N N . GLU A 1 79 ? 7.095 -10.860 -10.282 1.00 97.75 79 GLU A N 1
ATOM 594 C CA . GLU A 1 79 ? 6.303 -11.770 -9.462 1.00 97.75 79 GLU A CA 1
ATOM 595 C C . GLU A 1 79 ? 5.490 -10.986 -8.427 1.00 97.75 79 GLU A C 1
ATOM 597 O O . GLU A 1 79 ? 4.288 -11.196 -8.284 1.00 97.75 79 GLU A O 1
ATOM 602 N N . GLN A 1 80 ? 6.113 -10.010 -7.760 1.00 95.12 80 GLN A N 1
ATOM 603 C CA . GLN A 1 80 ? 5.416 -9.180 -6.783 1.00 95.12 80 GLN A CA 1
ATOM 604 C C . GLN A 1 80 ? 4.381 -8.264 -7.447 1.00 95.12 80 GLN A C 1
ATOM 606 O O . GLN A 1 80 ? 3.284 -8.119 -6.910 1.00 95.12 80 GLN A O 1
ATOM 611 N N . ARG A 1 81 ? 4.679 -7.683 -8.619 1.00 97.19 81 ARG A N 1
ATOM 612 C CA . ARG A 1 81 ? 3.681 -6.905 -9.374 1.00 97.19 81 ARG A CA 1
ATOM 613 C C . ARG A 1 81 ? 2.496 -7.765 -9.802 1.00 97.19 81 ARG A C 1
ATOM 615 O O . ARG A 1 81 ? 1.367 -7.330 -9.617 1.00 97.19 81 ARG A O 1
ATOM 622 N N . ALA A 1 82 ? 2.745 -8.976 -10.299 1.00 97.88 82 ALA A N 1
ATOM 623 C CA . ALA A 1 82 ? 1.686 -9.902 -10.691 1.00 97.88 82 ALA A CA 1
ATOM 624 C C . ALA A 1 82 ? 0.760 -10.236 -9.510 1.00 97.88 82 ALA A C 1
ATOM 626 O O . ALA A 1 82 ? -0.455 -10.165 -9.658 1.00 97.88 82 ALA A O 1
ATOM 627 N N . GLN A 1 83 ? 1.320 -10.494 -8.323 1.00 97.19 83 GLN A N 1
ATOM 628 C CA . GLN A 1 83 ? 0.521 -10.743 -7.121 1.00 97.19 83 GLN A CA 1
ATOM 629 C C . GLN A 1 83 ? -0.334 -9.528 -6.730 1.00 97.19 83 GLN A C 1
ATOM 631 O O . GLN A 1 83 ? -1.509 -9.677 -6.414 1.00 97.19 83 GLN A O 1
ATOM 636 N N . VAL A 1 84 ? 0.235 -8.316 -6.767 1.00 96.38 84 VAL A N 1
ATOM 637 C CA . VAL A 1 84 ? -0.509 -7.073 -6.483 1.00 96.38 84 VAL A CA 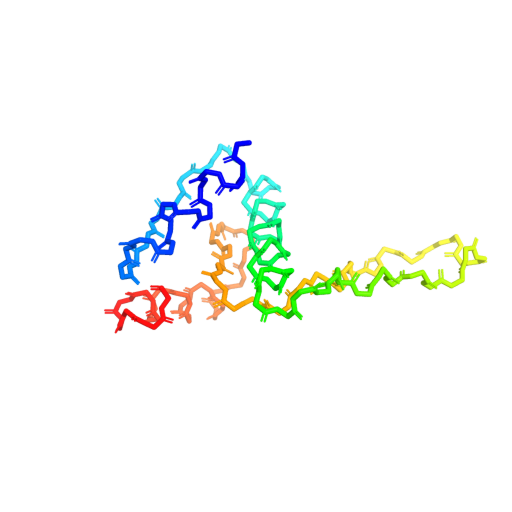1
ATOM 638 C C . VAL A 1 84 ? -1.655 -6.878 -7.480 1.00 96.38 84 VAL A C 1
ATOM 640 O O . VAL A 1 84 ? -2.768 -6.549 -7.080 1.00 96.38 84 VAL A O 1
ATOM 643 N N . GLU A 1 85 ? -1.394 -7.095 -8.769 1.00 97.62 85 GLU A N 1
ATOM 644 C CA . GLU A 1 85 ? -2.390 -6.972 -9.838 1.00 97.62 85 GLU A CA 1
ATOM 645 C C . GLU A 1 85 ? -3.516 -8.009 -9.689 1.00 97.62 85 GLU A C 1
ATOM 647 O O . GLU A 1 85 ? -4.690 -7.667 -9.847 1.00 97.62 85 GLU A O 1
ATOM 652 N N . GLU A 1 86 ? -3.186 -9.255 -9.337 1.00 98.06 86 GLU A N 1
ATOM 653 C CA . GLU A 1 86 ? -4.161 -10.323 -9.104 1.00 98.06 86 GLU A CA 1
ATOM 654 C C . GLU A 1 86 ? -5.020 -10.069 -7.857 1.00 98.06 86 GLU A C 1
ATOM 656 O O . GLU A 1 86 ? -6.245 -10.191 -7.920 1.00 98.06 86 GLU A O 1
ATOM 661 N N . ASP A 1 87 ? -4.409 -9.672 -6.737 1.00 96.44 87 ASP A N 1
ATOM 662 C CA . ASP A 1 87 ? -5.137 -9.378 -5.499 1.00 96.44 87 ASP A CA 1
ATOM 663 C C . ASP A 1 87 ? -6.074 -8.180 -5.666 1.00 96.44 87 ASP A C 1
ATOM 665 O O . ASP A 1 87 ? -7.230 -8.244 -5.236 1.00 96.44 87 ASP A O 1
ATOM 669 N N . LEU A 1 88 ? -5.624 -7.137 -6.372 1.00 96.00 88 LEU A N 1
ATOM 670 C CA . LEU A 1 88 ? -6.465 -5.999 -6.738 1.00 96.00 88 LEU A CA 1
ATOM 671 C C . LEU A 1 88 ? -7.620 -6.442 -7.649 1.00 96.00 88 LEU A C 1
ATOM 673 O O . LEU A 1 88 ? -8.766 -6.045 -7.441 1.00 96.00 88 LEU A O 1
ATOM 677 N N . LYS A 1 89 ? -7.358 -7.309 -8.638 1.00 97.00 89 LYS A N 1
ATOM 678 C CA . LYS A 1 89 ? -8.397 -7.826 -9.544 1.00 97.00 89 LYS A CA 1
ATOM 679 C C . LYS A 1 89 ? -9.444 -8.668 -8.811 1.00 97.00 89 LYS A C 1
ATOM 681 O O . LYS A 1 89 ? -10.619 -8.623 -9.175 1.00 97.00 89 LYS A O 1
ATOM 686 N N . ALA A 1 90 ? -9.028 -9.410 -7.789 1.00 96.62 90 ALA A N 1
ATOM 687 C CA . ALA A 1 90 ? -9.904 -10.190 -6.922 1.00 96.62 90 ALA A CA 1
ATOM 688 C C . ALA A 1 90 ? -10.616 -9.340 -5.847 1.00 96.62 90 ALA A C 1
ATOM 690 O O . ALA A 1 90 ? -11.545 -9.819 -5.189 1.00 96.62 90 ALA A O 1
ATOM 691 N N . GLY A 1 91 ? -10.199 -8.084 -5.653 1.00 94.25 91 GLY A N 1
ATOM 692 C CA . GLY A 1 91 ? -10.667 -7.216 -4.573 1.00 94.25 91 GLY A CA 1
ATOM 693 C C . GLY A 1 91 ? -10.294 -7.738 -3.184 1.00 94.25 91 GLY A C 1
ATOM 694 O O . GLY A 1 91 ? -11.097 -7.606 -2.263 1.00 94.25 91 GLY A O 1
ATOM 695 N N . ARG A 1 92 ? -9.134 -8.402 -3.070 1.00 94.38 92 ARG A N 1
ATOM 696 C CA . ARG A 1 92 ? -8.462 -8.732 -1.799 1.00 94.38 92 ARG A CA 1
ATOM 697 C C . ARG A 1 92 ? -7.499 -7.623 -1.351 1.00 94.38 92 ARG A C 1
ATOM 699 O O . ARG A 1 92 ? -7.002 -7.689 -0.232 1.00 94.38 92 ARG A O 1
ATOM 706 N N . LEU A 1 93 ? -7.239 -6.658 -2.238 1.00 92.44 93 LEU A N 1
ATOM 707 C CA . LEU A 1 93 ? -6.434 -5.454 -2.047 1.00 92.44 93 LEU A CA 1
ATOM 708 C C . LEU A 1 93 ? -7.220 -4.215 -2.502 1.00 92.44 93 LEU A C 1
ATOM 710 O O . LEU A 1 93 ? -8.040 -4.348 -3.447 1.00 92.44 93 LEU A O 1
#

pLDDT: mean 85.54, std 18.37, range [39.53, 98.12]

Radius of gyration: 14.55 Å; Cα contacts (8 Å, |Δi|>4): 74; chains: 1; bounding box: 41×26×32 Å